Protein AF-A0A844H466-F1 (afdb_monomer_lite)

Foldseek 3Di:
DDQVVQWDDWDWDADPLGIWTWTAGHLVCLVPIFTPDDRPPDDRVRSSVVRSVVSPVVNVPD

Radius of gyration: 11.27 Å; chains: 1; bounding box: 34×19×22 Å

Organism: NCBI:txid913252

pLDDT: mean 75.35, std 12.52, range [45.09, 88.88]

Structure (mmCIF, N/CA/C/O 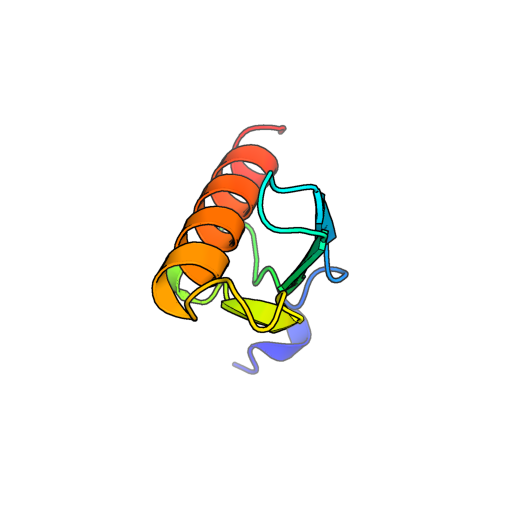backbone):
data_AF-A0A844H466-F1
#
_entry.id   AF-A0A844H466-F1
#
loop_
_atom_site.group_PDB
_atom_site.id
_atom_site.type_symbol
_atom_site.label_atom_id
_atom_site.label_alt_id
_atom_site.label_comp_id
_atom_site.label_asym_id
_atom_site.label_entity_id
_atom_site.label_seq_id
_atom_site.pdbx_PDB_ins_code
_atom_site.Cartn_x
_atom_site.Cartn_y
_atom_site.Cartn_z
_atom_site.occupancy
_atom_site.B_iso_or_equiv
_atom_site.auth_seq_id
_atom_site.auth_comp_id
_atom_site.auth_asym_id
_atom_site.auth_atom_id
_atom_site.pdbx_PDB_model_num
ATOM 1 N N . MET A 1 1 ? 18.487 1.097 -12.282 1.00 51.16 1 MET A N 1
ATOM 2 C CA . MET A 1 1 ? 18.067 1.078 -10.867 1.00 51.16 1 MET A CA 1
ATOM 3 C C . MET A 1 1 ? 16.856 0.175 -10.788 1.00 51.16 1 MET A C 1
ATOM 5 O O . MET A 1 1 ? 15.845 0.514 -11.388 1.00 51.16 1 MET A O 1
ATOM 9 N N . ASP A 1 2 ? 16.988 -0.981 -10.143 1.00 57.00 2 ASP A N 1
ATOM 10 C CA . ASP A 1 2 ? 15.900 -1.950 -10.036 1.00 57.00 2 ASP A CA 1
ATOM 11 C C . ASP A 1 2 ? 1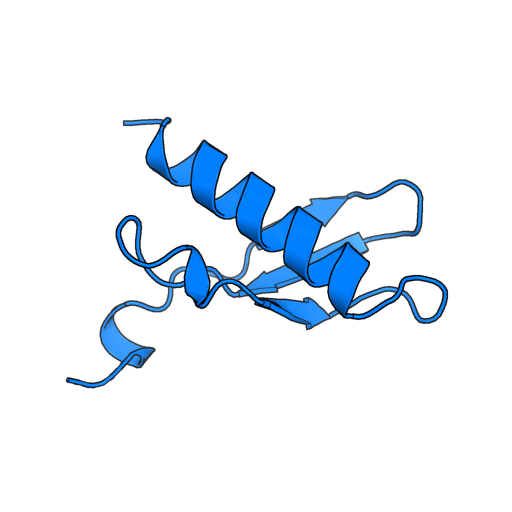4.943 -1.564 -8.899 1.00 57.00 2 ASP A C 1
ATOM 13 O O . ASP A 1 2 ? 15.392 -1.407 -7.760 1.00 57.00 2 ASP A O 1
ATOM 17 N N . PRO A 1 3 ? 13.630 -1.437 -9.163 1.00 54.78 3 PRO A N 1
ATOM 18 C CA . PRO A 1 3 ? 12.633 -1.130 -8.136 1.00 54.78 3 PRO A CA 1
ATOM 19 C C . PRO A 1 3 ? 12.542 -2.220 -7.057 1.00 54.78 3 PRO A C 1
ATOM 21 O O . PRO A 1 3 ? 12.116 -1.925 -5.943 1.00 54.78 3 PRO A O 1
ATOM 24 N N . LYS A 1 4 ? 13.030 -3.438 -7.346 1.00 58.03 4 LYS A N 1
ATOM 25 C CA . LYS A 1 4 ? 13.093 -4.554 -6.392 1.00 58.03 4 LYS A CA 1
ATOM 26 C C . LYS A 1 4 ? 13.957 -4.288 -5.164 1.00 58.03 4 LYS A C 1
ATOM 28 O O . LYS A 1 4 ? 13.634 -4.738 -4.073 1.00 58.03 4 LYS A O 1
ATOM 33 N N . ASN A 1 5 ? 15.018 -3.492 -5.304 1.00 56.81 5 ASN A N 1
ATOM 34 C CA . ASN A 1 5 ? 15.877 -3.135 -4.168 1.00 56.81 5 ASN A CA 1
ATOM 35 C C . ASN A 1 5 ? 15.219 -2.142 -3.199 1.00 56.81 5 ASN A C 1
ATOM 37 O O . ASN A 1 5 ? 15.810 -1.786 -2.181 1.00 56.81 5 ASN A O 1
ATOM 41 N N . TYR A 1 6 ? 14.010 -1.682 -3.521 1.00 56.62 6 TYR A N 1
ATOM 42 C CA . TYR A 1 6 ? 13.229 -0.775 -2.700 1.00 56.62 6 TYR A CA 1
ATOM 43 C C . TYR A 1 6 ? 11.836 -1.322 -2.358 1.00 56.62 6 TYR A C 1
ATOM 45 O O . TYR A 1 6 ? 11.001 -0.580 -1.828 1.00 56.62 6 TYR A O 1
ATOM 53 N N . GLU A 1 7 ? 11.581 -2.595 -2.677 1.00 56.53 7 GLU A N 1
ATOM 54 C CA . GLU A 1 7 ? 10.360 -3.294 -2.295 1.00 56.53 7 GLU A CA 1
ATOM 55 C C . GLU A 1 7 ? 10.341 -3.453 -0.778 1.00 56.53 7 GLU A C 1
ATOM 57 O O . GLU A 1 7 ? 11.179 -4.129 -0.184 1.00 56.53 7 GLU A O 1
ATOM 62 N N . THR A 1 8 ? 9.387 -2.789 -0.137 1.00 65.19 8 THR A N 1
ATOM 63 C CA . THR A 1 8 ? 9.070 -3.060 1.264 1.00 65.19 8 THR A CA 1
ATOM 64 C C . THR A 1 8 ? 8.189 -4.299 1.359 1.00 65.19 8 THR A C 1
ATOM 66 O O . THR A 1 8 ? 7.557 -4.704 0.380 1.00 65.19 8 THR A O 1
ATOM 69 N N . THR A 1 9 ? 8.142 -4.922 2.536 1.00 69.88 9 THR A N 1
ATOM 70 C CA . THR A 1 9 ? 7.224 -6.037 2.787 1.00 69.88 9 THR A CA 1
ATOM 71 C C . THR A 1 9 ? 5.792 -5.642 2.414 1.00 69.88 9 THR A C 1
ATOM 73 O O . THR A 1 9 ? 5.363 -4.547 2.788 1.00 69.88 9 THR A O 1
ATOM 76 N N . PRO A 1 10 ? 5.049 -6.503 1.693 1.00 80.25 10 PRO A N 1
ATOM 77 C CA . PRO A 1 10 ? 3.661 -6.235 1.351 1.00 80.25 10 PRO A CA 1
ATOM 78 C C . PRO A 1 10 ? 2.839 -5.980 2.613 1.00 80.25 10 PRO A C 1
ATOM 80 O O . PRO A 1 10 ? 2.912 -6.747 3.575 1.00 80.25 10 PRO A O 1
ATOM 83 N N . VAL A 1 11 ? 2.044 -4.917 2.602 1.00 82.69 11 VAL A N 1
ATOM 84 C CA . VAL A 1 11 ? 1.212 -4.526 3.740 1.00 82.69 11 VAL A CA 1
ATOM 85 C C . VAL A 1 11 ? -0.211 -4.970 3.471 1.00 82.69 11 VAL A C 1
ATOM 87 O O . VAL A 1 11 ? -0.781 -4.670 2.424 1.00 82.69 11 VAL A O 1
ATOM 90 N N . LYS A 1 12 ? -0.803 -5.692 4.418 1.00 87.75 12 LYS A N 1
ATOM 91 C CA . LYS A 1 12 ? -2.201 -6.103 4.329 1.00 87.75 12 LYS A CA 1
ATOM 92 C C . LYS A 1 12 ? -3.060 -5.135 5.125 1.00 87.75 12 LYS A C 1
ATOM 94 O O . LYS A 1 12 ? -2.949 -5.066 6.346 1.00 87.75 12 LYS A O 1
ATOM 99 N N . ILE A 1 13 ? -3.932 -4.418 4.434 1.00 86.12 13 ILE A N 1
ATOM 100 C CA . ILE A 1 13 ? -4.875 -3.478 5.033 1.00 86.12 13 ILE A CA 1
ATOM 101 C C . ILE A 1 13 ? -6.279 -4.080 5.028 1.00 86.12 13 ILE A C 1
ATOM 103 O O . ILE A 1 13 ? -6.676 -4.803 4.112 1.00 86.12 13 ILE A O 1
ATOM 107 N N . SER A 1 14 ? -7.044 -3.785 6.073 1.00 84.69 14 SER A N 1
ATOM 108 C CA . SER A 1 14 ? -8.456 -4.159 6.133 1.00 84.69 14 SER A CA 1
ATOM 109 C C . SER A 1 14 ? -9.296 -2.998 5.620 1.00 84.69 14 SER A C 1
ATOM 111 O O . SER A 1 14 ? -9.214 -1.895 6.155 1.00 84.69 14 SER A O 1
ATOM 113 N N . SER A 1 15 ? -10.092 -3.244 4.582 1.00 82.62 15 SER A N 1
ATOM 114 C CA . SER A 1 15 ? -11.048 -2.275 4.046 1.00 82.62 15 SER A CA 1
ATOM 115 C C . SER A 1 15 ? -12.487 -2.764 4.261 1.00 82.62 15 SER A C 1
ATOM 117 O O . SER A 1 15 ? -12.695 -3.969 4.436 1.00 82.62 15 SER A O 1
ATOM 119 N N . PRO A 1 16 ? -13.499 -1.879 4.191 1.00 81.50 16 PRO A N 1
ATOM 120 C CA . PRO A 1 16 ? -14.909 -2.274 4.278 1.00 81.50 16 PRO A CA 1
ATOM 121 C C . PRO A 1 16 ? -15.327 -3.292 3.206 1.00 81.50 16 PRO A C 1
ATOM 123 O O . PRO A 1 16 ? -16.240 -4.083 3.424 1.00 81.50 16 PRO A O 1
ATOM 126 N N . ALA A 1 17 ? -14.650 -3.291 2.053 1.00 78.75 17 ALA A N 1
ATOM 127 C CA . ALA A 1 17 ? -14.900 -4.221 0.955 1.00 78.75 17 ALA A CA 1
ATOM 128 C C . ALA A 1 17 ? -14.194 -5.581 1.132 1.00 78.75 17 ALA A C 1
ATOM 130 O O . ALA A 1 17 ? -14.475 -6.522 0.387 1.00 78.75 17 ALA A O 1
ATOM 131 N N . GLY A 1 18 ? -13.279 -5.689 2.100 1.00 85.06 18 GLY A N 1
ATOM 132 C CA . GLY A 1 18 ? -12.467 -6.871 2.372 1.00 85.06 18 GLY A CA 1
ATOM 133 C C . GLY A 1 18 ? -10.970 -6.557 2.510 1.00 85.06 18 GLY A C 1
ATOM 134 O O . GLY A 1 18 ? -10.553 -5.399 2.414 1.00 85.06 18 GLY A O 1
ATOM 135 N N . PRO A 1 19 ? -10.139 -7.576 2.767 1.00 88.06 19 PRO A N 1
ATOM 136 C CA . PRO A 1 19 ? -8.698 -7.395 2.889 1.00 88.06 19 PRO A CA 1
ATOM 137 C C . PRO A 1 19 ? -8.069 -7.016 1.543 1.00 88.06 19 PRO A C 1
ATOM 139 O O . PRO A 1 19 ? -8.392 -7.615 0.521 1.00 88.06 19 PRO A O 1
ATOM 142 N N . VAL A 1 20 ? -7.148 -6.055 1.559 1.00 88.88 20 VAL A N 1
ATOM 143 C CA . VAL A 1 20 ? -6.350 -5.629 0.400 1.00 88.88 20 VAL A CA 1
ATOM 144 C C . VAL A 1 20 ? -4.880 -5.814 0.753 1.00 88.88 20 VAL A C 1
ATOM 146 O O . VAL A 1 20 ? -4.452 -5.417 1.837 1.00 88.88 20 VAL A O 1
ATOM 149 N N . THR A 1 21 ? -4.099 -6.414 -0.141 1.00 88.69 21 THR A N 1
ATOM 150 C CA . THR A 1 21 ? -2.644 -6.516 0.025 1.00 88.69 21 THR A CA 1
ATOM 151 C C . THR A 1 21 ? -1.965 -5.526 -0.908 1.00 88.69 21 THR A C 1
ATOM 153 O O . THR A 1 21 ? -2.092 -5.603 -2.131 1.00 88.69 21 THR A O 1
ATOM 156 N N . CYS A 1 22 ? -1.235 -4.597 -0.310 1.00 87.06 22 CYS A N 1
ATOM 157 C CA . CYS A 1 22 ? -0.552 -3.499 -0.962 1.00 87.06 22 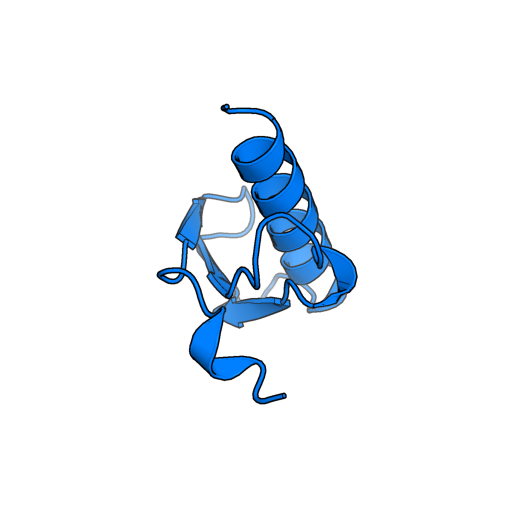CYS A CA 1
ATOM 158 C C . CYS A 1 22 ? 0.939 -3.789 -1.063 1.00 87.06 22 CYS A C 1
ATOM 160 O O . CYS A 1 22 ? 1.605 -4.017 -0.053 1.00 87.06 22 CYS A O 1
ATOM 162 N N . GLN A 1 23 ? 1.477 -3.735 -2.277 1.00 83.88 23 GLN A N 1
ATOM 163 C CA . GLN A 1 23 ? 2.915 -3.670 -2.474 1.00 83.88 23 GLN A CA 1
ATOM 164 C C . GLN A 1 23 ? 3.324 -2.203 -2.410 1.00 83.88 23 GLN A C 1
ATOM 166 O O . GLN A 1 23 ? 3.038 -1.444 -3.337 1.00 83.88 23 GLN A O 1
ATOM 171 N N . LEU A 1 24 ? 3.965 -1.816 -1.308 1.00 77.69 24 LEU A N 1
ATOM 172 C CA . LEU A 1 24 ? 4.526 -0.479 -1.164 1.00 77.69 24 LEU A CA 1
ATOM 173 C C . LEU A 1 24 ? 5.953 -0.456 -1.738 1.00 77.69 24 LEU A C 1
ATOM 175 O O . LEU A 1 24 ? 6.727 -1.403 -1.537 1.00 77.69 24 LEU A O 1
ATOM 179 N N . TYR A 1 25 ? 6.297 0.605 -2.465 1.00 69.44 25 TYR A N 1
ATOM 180 C CA . TYR A 1 25 ? 7.621 0.818 -3.056 1.00 69.44 25 TYR A CA 1
ATOM 181 C C . TYR A 1 25 ? 8.239 2.086 -2.475 1.00 69.44 25 TYR A C 1
ATOM 183 O O . TYR A 1 25 ? 7.922 3.167 -2.945 1.00 69.44 25 TYR A O 1
ATOM 191 N N . THR A 1 26 ? 9.175 1.947 -1.522 1.00 61.72 26 THR A N 1
ATOM 192 C CA . THR A 1 26 ? 10.004 3.017 -0.913 1.00 61.72 26 THR A CA 1
ATOM 193 C C . THR A 1 26 ? 9.289 4.316 -0.484 1.00 61.72 26 THR A C 1
ATOM 195 O O . THR A 1 26 ? 8.500 4.931 -1.190 1.00 61.72 26 THR A O 1
ATOM 198 N N . LYS A 1 27 ? 9.694 4.890 0.658 1.00 56.97 27 LYS A N 1
ATOM 199 C CA . LYS A 1 27 ? 9.128 6.149 1.203 1.00 56.97 27 LYS A CA 1
ATOM 200 C C . LYS A 1 27 ? 9.162 7.368 0.249 1.00 56.97 27 LYS A C 1
ATOM 202 O O . LYS A 1 27 ? 8.600 8.417 0.571 1.00 56.97 27 LYS A O 1
ATOM 207 N N . LYS A 1 28 ? 9.847 7.282 -0.899 1.00 56.09 28 LYS A N 1
A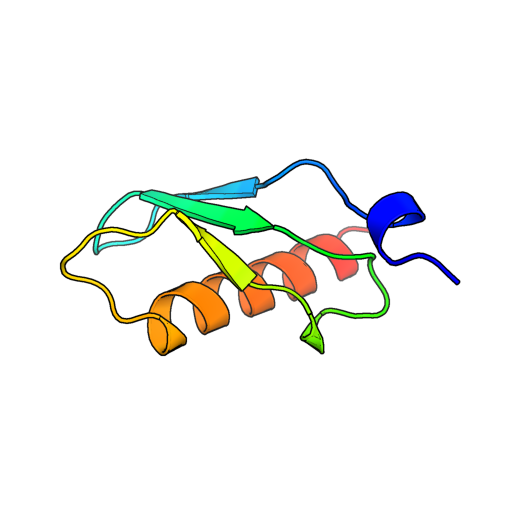TOM 208 C CA . LYS A 1 28 ? 9.951 8.354 -1.902 1.00 56.09 28 LYS A CA 1
ATOM 209 C C . LYS A 1 28 ? 9.070 8.163 -3.144 1.00 56.09 28 LYS A C 1
ATOM 211 O O . LYS A 1 28 ? 8.890 9.147 -3.855 1.00 56.09 28 LYS A O 1
ATOM 216 N N . LEU A 1 29 ? 8.510 6.976 -3.407 1.00 59.03 29 LEU A N 1
ATOM 217 C CA . LEU A 1 29 ? 7.791 6.673 -4.657 1.00 59.03 29 LEU A CA 1
ATOM 218 C C . LEU A 1 29 ? 6.426 6.009 -4.416 1.00 59.03 29 LEU A C 1
ATOM 220 O O . LEU A 1 29 ? 6.086 5.011 -5.039 1.00 59.03 29 LEU A O 1
ATOM 224 N N . VAL A 1 30 ? 5.583 6.676 -3.622 1.00 62.03 30 VAL A N 1
ATOM 225 C CA . VAL A 1 30 ? 4.158 6.326 -3.409 1.00 62.03 30 VAL A CA 1
ATOM 226 C C . VAL A 1 30 ? 3.376 6.155 -4.726 1.00 62.03 30 VAL A C 1
ATOM 228 O O . VAL A 1 30 ? 2.361 5.474 -4.797 1.00 62.03 30 VAL A O 1
ATOM 231 N N . VAL A 1 31 ? 3.853 6.758 -5.820 1.00 59.38 31 VAL A N 1
ATOM 232 C CA . VAL A 1 31 ? 3.231 6.658 -7.151 1.00 59.38 31 VAL A CA 1
ATOM 233 C C . VAL A 1 31 ? 3.199 5.211 -7.673 1.00 59.38 31 VAL A C 1
ATOM 235 O O . VAL A 1 31 ? 2.356 4.892 -8.508 1.00 59.38 31 VAL A O 1
ATOM 238 N N . TRP A 1 32 ? 4.093 4.349 -7.180 1.00 63.41 32 TRP A N 1
ATOM 239 C CA . TRP A 1 32 ? 4.211 2.945 -7.580 1.00 63.41 32 TRP A CA 1
ATOM 240 C C . TRP A 1 32 ? 3.457 1.988 -6.645 1.00 63.41 32 TRP A C 1
ATOM 242 O O . TRP A 1 32 ? 3.374 0.799 -6.954 1.00 63.41 32 TRP A O 1
ATOM 252 N N . ASP A 1 33 ? 2.893 2.487 -5.539 1.00 69.19 33 ASP A N 1
ATOM 253 C CA . ASP A 1 33 ? 2.122 1.671 -4.602 1.00 69.19 33 ASP A CA 1
ATOM 254 C C . ASP A 1 33 ? 0.874 1.130 -5.300 1.00 69.19 33 ASP A C 1
ATOM 256 O O . ASP A 1 33 ? 0.028 1.892 -5.786 1.00 69.19 33 ASP A O 1
ATOM 260 N N . ARG A 1 34 ? 0.775 -0.198 -5.355 1.00 78.50 34 ARG A N 1
ATOM 261 C CA . ARG A 1 34 ? -0.301 -0.900 -6.057 1.00 78.50 34 ARG A CA 1
ATOM 262 C C . ARG A 1 34 ? -0.838 -2.069 -5.247 1.00 78.50 34 ARG A C 1
ATOM 264 O O . ARG A 1 34 ? -0.094 -2.728 -4.513 1.00 78.50 34 ARG A O 1
ATOM 271 N N . ALA A 1 35 ? -2.118 -2.363 -5.425 1.00 84.19 35 ALA A N 1
ATOM 272 C CA . ALA A 1 35 ? -2.733 -3.556 -4.874 1.00 84.19 35 ALA A CA 1
ATOM 273 C C . ALA A 1 35 ? -2.274 -4.791 -5.663 1.00 84.19 35 ALA A C 1
ATOM 275 O O . ALA A 1 35 ? -2.490 -4.896 -6.871 1.00 84.19 35 ALA A O 1
ATOM 276 N N . ILE A 1 36 ? -1.638 -5.736 -4.973 1.00 86.31 36 ILE A N 1
ATOM 277 C CA . ILE A 1 36 ? -1.290 -7.056 -5.524 1.00 86.31 36 ILE A CA 1
ATOM 278 C C . ILE A 1 36 ? -2.373 -8.097 -5.232 1.00 86.31 36 ILE A C 1
ATOM 280 O O . ILE A 1 36 ? -2.464 -9.097 -5.935 1.00 86.31 36 ILE A O 1
ATOM 284 N N . ASP A 1 37 ? -3.211 -7.833 -4.229 1.00 87.38 37 ASP A N 1
ATOM 285 C CA . ASP A 1 37 ? -4.386 -8.628 -3.894 1.00 87.38 37 ASP A CA 1
ATOM 286 C C . ASP A 1 37 ? -5.519 -7.693 -3.465 1.00 87.38 37 ASP A C 1
ATOM 288 O O . ASP A 1 37 ? -5.298 -6.736 -2.717 1.00 87.38 37 ASP A O 1
ATOM 292 N N . ARG A 1 38 ? -6.731 -7.949 -3.958 1.00 87.75 38 ARG A N 1
ATOM 293 C CA . ARG A 1 38 ? -7.926 -7.163 -3.635 1.00 87.75 38 ARG A CA 1
ATOM 294 C C . ARG A 1 38 ? -9.179 -8.040 -3.671 1.00 87.75 38 ARG A C 1
ATOM 296 O O . ARG A 1 38 ? -9.230 -8.997 -4.447 1.00 87.75 38 ARG A O 1
ATOM 303 N N . PRO A 1 39 ? -10.238 -7.674 -2.934 1.00 84.44 39 PRO A N 1
ATOM 304 C CA . PRO A 1 39 ? -11.531 -8.333 -3.046 1.00 84.44 39 PRO A CA 1
ATOM 305 C C . PRO A 1 39 ? -12.097 -8.178 -4.463 1.00 84.44 39 PRO A C 1
ATOM 307 O O . PRO A 1 39 ? -12.041 -7.093 -5.039 1.00 84.44 39 PRO A O 1
ATOM 310 N N . ALA A 1 40 ? -12.728 -9.223 -5.007 1.00 84.12 40 ALA A N 1
ATOM 311 C CA . ALA A 1 40 ? -13.317 -9.186 -6.354 1.00 84.12 40 ALA A CA 1
ATOM 312 C C . ALA A 1 40 ? -14.391 -8.090 -6.532 1.00 84.12 40 ALA A C 1
ATOM 314 O O . ALA A 1 40 ? -14.633 -7.631 -7.645 1.00 84.12 40 ALA A O 1
ATOM 315 N N . LYS A 1 41 ? -15.020 -7.663 -5.429 1.00 85.19 41 LYS A N 1
ATOM 316 C CA . LYS A 1 41 ? -16.033 -6.596 -5.396 1.00 85.19 41 LYS A CA 1
ATOM 317 C C . LYS A 1 41 ? -15.444 -5.178 -5.380 1.00 85.19 41 LYS A C 1
ATOM 319 O O . LYS A 1 41 ? -16.191 -4.225 -5.555 1.00 85.19 41 LYS A O 1
ATOM 324 N N . MET A 1 42 ? -14.140 -5.033 -5.150 1.00 85.25 42 MET A N 1
ATOM 325 C CA . MET A 1 42 ? -13.438 -3.750 -5.076 1.00 85.25 42 MET A CA 1
ATOM 326 C C . MET A 1 42 ? -12.718 -3.489 -6.392 1.00 85.25 42 MET A C 1
ATOM 328 O O . MET A 1 42 ? -12.099 -4.405 -6.916 1.00 85.25 42 MET A O 1
ATOM 332 N N . SER A 1 43 ? -12.740 -2.265 -6.918 1.00 86.94 43 SER A N 1
ATOM 333 C CA . SER A 1 43 ? -12.042 -1.904 -8.166 1.00 86.94 43 SER A CA 1
ATOM 334 C C . SER A 1 43 ? -10.526 -1.768 -7.983 1.00 86.94 43 SER A C 1
ATOM 336 O O . SER A 1 43 ? -10.061 -1.446 -6.895 1.00 86.94 43 SER A O 1
ATOM 338 N N . VAL A 1 44 ? -9.743 -1.956 -9.058 1.00 84.12 44 VAL A N 1
ATOM 339 C CA . VAL A 1 44 ? -8.274 -1.767 -9.024 1.00 84.12 44 VAL A CA 1
ATOM 340 C C . VAL A 1 44 ? -7.934 -0.362 -8.536 1.00 84.12 44 VAL A C 1
ATOM 342 O O . VAL A 1 44 ? -7.133 -0.209 -7.627 1.00 84.12 44 VAL A O 1
ATOM 345 N N . ALA A 1 45 ? -8.605 0.653 -9.087 1.00 85.19 45 ALA A N 1
ATOM 346 C CA . ALA A 1 45 ? -8.380 2.048 -8.721 1.00 85.19 45 ALA A CA 1
ATOM 347 C C . ALA A 1 45 ? -8.685 2.338 -7.241 1.00 85.19 45 ALA A C 1
ATOM 349 O O . ALA A 1 45 ? -7.983 3.125 -6.610 1.00 85.19 45 ALA A O 1
ATOM 350 N N . GLU A 1 46 ? -9.709 1.689 -6.682 1.00 87.50 46 GLU A N 1
ATOM 351 C CA . GLU A 1 46 ? -10.080 1.841 -5.274 1.00 87.50 46 GLU A CA 1
ATOM 352 C C . GLU A 1 46 ? -9.035 1.183 -4.362 1.00 87.50 46 GLU A C 1
ATOM 354 O O . GLU A 1 46 ? -8.552 1.808 -3.419 1.00 87.50 46 GLU A O 1
ATOM 359 N N . ALA A 1 47 ? -8.603 -0.034 -4.704 1.00 86.62 47 ALA A N 1
ATOM 360 C CA . ALA A 1 47 ? -7.551 -0.748 -3.988 1.00 86.62 47 ALA A CA 1
ATOM 361 C C . ALA A 1 47 ? -6.201 -0.004 -4.050 1.00 86.62 47 ALA A C 1
ATOM 363 O O . ALA A 1 47 ? -5.552 0.183 -3.023 1.00 86.62 47 ALA A O 1
ATOM 364 N N . ASP A 1 48 ? -5.811 0.503 -5.222 1.00 84.88 48 ASP A N 1
ATOM 365 C CA . ASP A 1 48 ? -4.593 1.302 -5.398 1.00 84.88 48 ASP A CA 1
ATOM 366 C C . ASP A 1 48 ? -4.652 2.615 -4.610 1.00 84.88 48 ASP A C 1
ATOM 368 O O . ASP A 1 48 ? -3.647 3.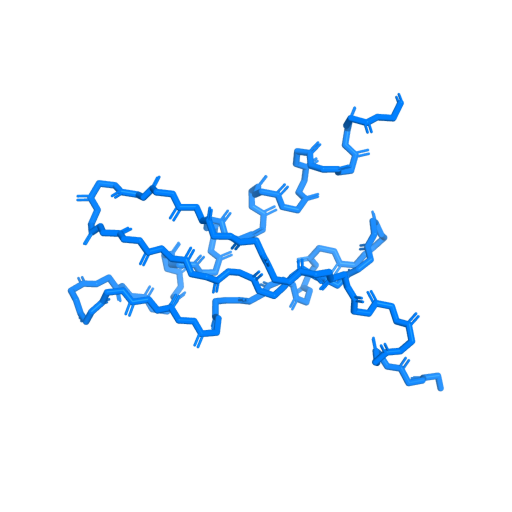040 -4.040 1.00 84.88 48 ASP A O 1
ATOM 372 N N . SER A 1 49 ? -5.819 3.265 -4.542 1.00 86.56 49 SER A N 1
ATOM 373 C CA . SER A 1 49 ? -5.993 4.473 -3.730 1.00 86.56 49 SER A CA 1
ATOM 374 C C . SER A 1 49 ? -5.770 4.188 -2.245 1.00 86.56 49 SER A C 1
ATOM 376 O O . SER A 1 49 ? -5.159 5.004 -1.554 1.00 86.56 49 SER A O 1
ATOM 378 N N . LEU A 1 50 ? -6.231 3.034 -1.754 1.00 87.31 50 LEU A N 1
ATOM 379 C CA . LEU A 1 50 ? -5.976 2.609 -0.380 1.00 87.31 50 LEU A CA 1
ATOM 380 C C . LEU A 1 50 ? -4.489 2.322 -0.145 1.00 87.31 50 LEU A C 1
ATOM 382 O O . LEU A 1 50 ? -3.936 2.768 0.858 1.00 87.31 50 LEU A O 1
ATOM 386 N N . CYS A 1 51 ? -3.825 1.647 -1.084 1.00 85.25 51 CYS A N 1
ATOM 387 C CA . CYS A 1 51 ? -2.395 1.362 -0.986 1.00 85.25 51 CYS A CA 1
ATOM 388 C C . CYS A 1 51 ? -1.543 2.634 -0.969 1.00 85.25 51 CYS A C 1
ATOM 390 O O . CYS A 1 51 ? -0.651 2.759 -0.136 1.00 85.25 51 CYS A O 1
ATOM 392 N N . LYS A 1 52 ? -1.869 3.620 -1.809 1.00 83.56 52 LYS A N 1
ATOM 393 C CA . LYS A 1 52 ? -1.204 4.932 -1.810 1.00 83.56 52 LYS A CA 1
ATOM 394 C C . LYS A 1 52 ? -1.419 5.690 -0.504 1.00 83.56 52 LYS A C 1
ATOM 396 O O . LYS A 1 52 ? -0.490 6.317 0.002 1.00 83.56 52 LYS A O 1
ATOM 401 N N . ALA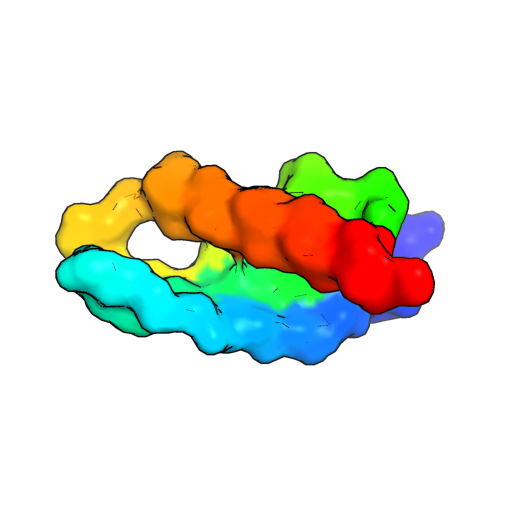 A 1 53 ? -2.633 5.640 0.048 1.00 84.50 53 ALA A N 1
ATOM 402 C CA . ALA A 1 53 ? -2.929 6.252 1.339 1.00 84.50 53 ALA A CA 1
ATOM 403 C C . ALA A 1 53 ? -2.107 5.604 2.466 1.00 84.50 53 ALA A C 1
ATOM 405 O O . ALA A 1 53 ? -1.595 6.307 3.335 1.00 84.50 53 ALA A O 1
ATOM 406 N N . GLU A 1 54 ? -1.928 4.284 2.429 1.00 83.44 54 GLU A N 1
ATOM 407 C CA . GLU A 1 54 ? -1.098 3.570 3.399 1.00 83.44 54 GLU A CA 1
ATOM 408 C C . GLU A 1 54 ? 0.395 3.897 3.239 1.00 83.44 54 GLU A C 1
ATOM 410 O O . GLU A 1 54 ? 1.059 4.228 4.220 1.00 83.44 54 GLU A O 1
ATOM 415 N N . GLY A 1 55 ? 0.908 3.941 2.005 1.00 79.31 55 GLY A N 1
ATOM 416 C CA . GLY A 1 55 ? 2.278 4.377 1.720 1.00 79.31 55 GLY A CA 1
ATOM 417 C C . GLY A 1 55 ? 2.573 5.807 2.185 1.00 79.31 55 GLY A C 1
ATOM 418 O O . GLY A 1 55 ? 3.663 6.094 2.689 1.00 79.31 55 GLY A O 1
ATOM 419 N N . GLN A 1 56 ? 1.591 6.714 2.103 1.00 78.50 56 GLN A N 1
ATOM 420 C CA . GLN A 1 56 ? 1.703 8.058 2.680 1.00 78.50 56 GLN A CA 1
ATOM 421 C C . GLN A 1 56 ? 1.776 8.048 4.212 1.00 78.50 56 GLN A C 1
ATOM 423 O O . GLN A 1 56 ? 2.559 8.817 4.775 1.00 78.50 56 GLN A O 1
ATOM 428 N N . LYS A 1 57 ? 1.012 7.188 4.895 1.00 76.94 57 LYS A N 1
ATOM 429 C CA . LYS A 1 57 ? 1.088 7.059 6.359 1.00 76.94 57 LYS A CA 1
ATOM 430 C C . LYS A 1 57 ? 2.448 6.525 6.802 1.00 76.94 57 LYS A C 1
ATOM 432 O O . LYS A 1 57 ? 3.092 7.147 7.641 1.00 76.94 57 LYS A O 1
ATOM 437 N N . GLU A 1 58 ? 2.936 5.456 6.176 1.00 71.38 58 GLU A N 1
ATOM 438 C CA . GLU A 1 58 ? 4.248 4.847 6.463 1.00 71.38 58 GLU A CA 1
ATOM 439 C C . GLU A 1 58 ? 5.423 5.812 6.204 1.00 71.38 58 GLU A C 1
ATOM 441 O O . GLU A 1 58 ? 6.485 5.752 6.843 1.00 71.38 58 GLU A O 1
ATOM 446 N N . LYS A 1 59 ? 5.245 6.756 5.270 1.00 67.50 59 LYS A N 1
ATOM 447 C CA . LYS A 1 59 ? 6.191 7.855 5.050 1.00 67.50 59 LYS A CA 1
ATOM 448 C C . LYS A 1 59 ? 6.235 8.826 6.233 1.00 67.50 59 LYS A C 1
ATOM 450 O O . LYS A 1 59 ? 7.320 9.314 6.547 1.00 67.50 59 LYS A O 1
ATOM 455 N N . ASN A 1 60 ? 5.088 9.109 6.852 1.00 61.06 60 ASN A N 1
ATOM 456 C CA . ASN A 1 60 ? 4.939 10.111 7.909 1.00 61.06 60 ASN A CA 1
ATOM 457 C C . ASN A 1 60 ? 5.197 9.565 9.327 1.00 61.06 60 ASN A C 1
ATOM 459 O O . ASN A 1 60 ? 5.382 10.350 10.250 1.00 61.06 60 ASN A O 1
ATOM 463 N N . VAL A 1 61 ? 5.255 8.241 9.505 1.00 56.03 61 VAL A N 1
ATOM 464 C CA . VAL A 1 61 ? 5.757 7.591 10.729 1.00 56.03 61 VAL A CA 1
ATOM 465 C C . VAL A 1 61 ? 7.291 7.520 10.663 1.00 56.03 61 VAL A C 1
ATOM 467 O O . VAL A 1 61 ? 7.881 6.465 10.405 1.00 56.03 61 VAL A O 1
ATOM 470 N N . LYS A 1 62 ? 7.965 8.667 10.793 1.00 45.09 62 LYS A N 1
ATOM 471 C CA . LYS A 1 62 ? 9.419 8.740 10.988 1.00 45.09 62 LYS A CA 1
ATOM 472 C C . LYS A 1 62 ? 9.756 9.630 12.172 1.00 45.09 62 LYS A C 1
ATOM 474 O O . LYS A 1 62 ? 9.189 10.739 12.230 1.00 45.09 62 LYS A O 1
#

Sequence (62 aa):
MDPKNYETTPVKISSPAGPVTCQLYTKKLVVWDRAIDRPAKMSVAEADSLCKAEGQKEKNVK

Secondary structure (DSSP, 8-state):
--GGGGBPPPEEEEETTEEEEEE-BTTT-GGG-EEEE--TTS-HHHHHHHHHHHHHHHHH--